Protein AF-A0A7K6D8W2-F1 (afdb_monomer)

Secondary structure (DSSP, 8-state):
-TTTS-GGG-GGGHHHHHHHHHHHHHHHHHHHSHHHHHHHHHHHHHHHHHHHHHHHHHHHHHHHTTS----GGGSHHHHHHHHHHHHHHHHHHHHHHHHHHHHHHHHHHHHHHHHHHHHHHHHHHHHHHHHHHHHTHHHHHHHHHHHHHHHHHTTS-------PPPP-PPPPP-

Radius of gyration: 40.19 Å; Cα contacts (8 Å, |Δi|>4): 62; chains: 1; bounding box: 95×72×92 Å

InterPro domains:
  IPR001623 DnaJ domain [PF00226] (1-38)
  IPR001623 DnaJ domain [PS50076] (1-45)
  IPR001623 DnaJ domain [cd06257] (1-33)
  IPR036869 Chaperone J-domain superfamily [G3DSA:1.10.287.110] (1-43)
  IPR036869 Chaperone J-domain superfamily [SSF46565] (2-39)
  IPR042858 DnaJ homolog subfamily C member 8 [PTHR15606] (1-172)

Sequence (174 aa):
LSILVHPDKNQDDADRAQKAFEAVDKAYKLLLDQEQKKRALDVIQAGKEYVEHTVKEKKKQLKKDGKPPTVEEDDPEVFKQAVYKQTMKLFAELEIKRKEREAKEMHERKRQREEEIEAQEKAKREREWQKNFEESRDGRVDSWRNFQANTKGKKEKKNRTFLRPPKVKMEQRE

pLDDT: mean 87.04, std 13.23, range [46.5, 96.88]

Solvent-accessible surface area (backbone atoms only — not comparable to full-atom values): 9794 Å² total; per-residue (Å²): 112,60,80,80,30,30,31,92,79,33,65,96,47,33,72,61,18,44,54,49,28,53,54,51,52,50,52,50,59,46,53,68,39,64,67,53,35,47,53,55,52,51,47,48,50,51,17,41,53,52,45,54,50,50,52,51,49,52,32,53,48,28,51,74,71,73,42,76,63,77,56,76,59,72,41,71,68,50,32,51,53,50,26,49,55,41,26,53,50,51,53,51,53,52,52,51,54,49,53,53,50,53,52,50,52,52,53,50,55,50,50,54,50,51,52,51,50,50,51,52,51,49,53,49,52,50,51,53,48,50,50,54,52,59,68,43,38,61,62,50,50,49,53,48,51,52,50,52,50,54,60,70,65,59,87,64,91,76,95,72,92,74,85,66,80,80,81,82,77,80,80,81,85,129

Organism: NCBI:txid720586

Foldseek 3Di:
DLVVLALVVVVVCSVRSVVVNVVVVVVVVLCVDVVSVVVLVVLLVVLLVVLVVVLVVQLVVCVVVVHHSDDPCVPVVVVVVSSVVSSVVSVVVVVVVVVVVVVVVVVVVVVVVVVVVVVVVVVVVVVVVVVVCVVCVVVVVVVVVVVVVVVVPPPDDDDDPPPDPPDDDDDDDD

Structure (mmCIF, N/CA/C/O backbone):
data_AF-A0A7K6D8W2-F1
#
_entry.id   AF-A0A7K6D8W2-F1
#
loop_
_atom_site.group_PDB
_atom_site.id
_atom_site.type_symbol
_atom_site.label_atom_id
_atom_site.label_alt_id
_atom_site.label_comp_id
_atom_site.label_asym_id
_atom_site.label_entity_id
_atom_site.label_seq_id
_atom_site.pdbx_PDB_ins_code
_atom_site.Cartn_x
_atom_site.Cartn_y
_atom_site.Cartn_z
_atom_site.occupancy
_atom_site.B_iso_or_equiv
_atom_site.auth_seq_id
_atom_site.auth_comp_id
_atom_site.auth_asym_id
_atom_site.auth_atom_id
_atom_site.pdbx_PDB_model_num
ATOM 1 N N . LEU A 1 1 ? -25.350 -9.414 -0.310 1.00 81.69 1 LEU A N 1
ATOM 2 C CA . LEU A 1 1 ? -24.882 -8.054 -0.670 1.00 81.69 1 LEU A CA 1
ATOM 3 C C . LEU A 1 1 ? -24.932 -7.818 -2.175 1.00 81.69 1 LEU A C 1
ATOM 5 O O . LEU A 1 1 ? -25.649 -6.912 -2.564 1.00 81.69 1 LEU A O 1
ATOM 9 N N . SER A 1 2 ? -24.292 -8.643 -3.014 1.00 84.75 2 SER A N 1
ATOM 10 C CA . SER A 1 2 ? -24.289 -8.472 -4.485 1.00 84.75 2 SER A CA 1
ATOM 11 C C . SER A 1 2 ? -25.683 -8.312 -5.113 1.00 84.75 2 SER A C 1
ATOM 13 O O . SER A 1 2 ? -25.885 -7.422 -5.925 1.00 84.75 2 SER A O 1
ATOM 15 N N . ILE A 1 3 ? -26.670 -9.103 -4.676 1.00 89.19 3 ILE A N 1
ATOM 16 C CA . ILE A 1 3 ? -28.061 -9.012 -5.162 1.00 89.19 3 ILE A CA 1
ATOM 17 C C . ILE A 1 3 ? -28.708 -7.653 -4.843 1.00 89.19 3 ILE A C 1
ATOM 19 O O . ILE A 1 3 ? -29.538 -7.187 -5.614 1.00 89.19 3 ILE A O 1
ATOM 23 N N . LEU A 1 4 ? -28.354 -7.024 -3.718 1.00 89.81 4 LEU A N 1
ATOM 24 C CA . LEU A 1 4 ? -28.945 -5.748 -3.295 1.00 89.81 4 LEU A CA 1
ATOM 25 C C . LEU A 1 4 ? -28.411 -4.572 -4.117 1.00 89.81 4 LEU A C 1
ATOM 27 O O . LEU A 1 4 ? -29.124 -3.599 -4.320 1.00 89.81 4 LEU A O 1
ATOM 31 N N . VAL A 1 5 ? -27.170 -4.674 -4.594 1.00 92.62 5 VAL A N 1
ATOM 32 C CA . VAL A 1 5 ? -26.476 -3.611 -5.338 1.00 92.62 5 VAL A CA 1
ATOM 33 C C . VAL A 1 5 ? -26.422 -3.877 -6.843 1.00 92.62 5 VAL A C 1
ATOM 35 O O . VAL A 1 5 ? -25.712 -3.186 -7.559 1.00 92.62 5 VAL A O 1
ATOM 38 N N . HIS A 1 6 ? -27.138 -4.889 -7.339 1.00 91.56 6 HIS A N 1
ATOM 39 C CA . HIS A 1 6 ? -27.095 -5.256 -8.753 1.00 91.56 6 HIS A CA 1
ATOM 40 C C . HIS A 1 6 ? -27.724 -4.153 -9.629 1.00 91.56 6 HIS A C 1
ATOM 42 O O . HIS A 1 6 ? -28.825 -3.701 -9.291 1.00 91.56 6 HIS A O 1
ATOM 48 N N . PRO A 1 7 ? -27.099 -3.749 -10.751 1.00 92.75 7 PRO A N 1
ATOM 49 C CA . PRO A 1 7 ? -27.614 -2.689 -11.628 1.00 92.75 7 PRO A CA 1
ATOM 50 C C . PRO A 1 7 ? -29.007 -3.005 -12.196 1.00 92.75 7 PRO A C 1
ATOM 52 O O . PRO A 1 7 ? -29.881 -2.148 -12.144 1.00 92.75 7 PRO A O 1
ATOM 55 N N . ASP A 1 8 ? -29.286 -4.254 -12.593 1.00 92.38 8 ASP A N 1
ATOM 56 C CA . ASP A 1 8 ? -30.618 -4.650 -13.099 1.00 92.38 8 ASP A CA 1
ATOM 57 C C . ASP A 1 8 ? -31.765 -4.431 -12.102 1.00 92.38 8 ASP A C 1
ATOM 59 O O . ASP A 1 8 ? -32.919 -4.304 -12.509 1.00 92.38 8 ASP A O 1
ATOM 63 N N . LYS A 1 9 ? -31.464 -4.418 -10.796 1.00 90.75 9 LYS A N 1
ATOM 64 C CA . LYS A 1 9 ? -32.449 -4.183 -9.729 1.00 90.75 9 LYS A CA 1
ATOM 65 C C . LYS A 1 9 ? -32.489 -2.731 -9.256 1.00 90.75 9 LYS A C 1
ATOM 67 O O . LYS A 1 9 ? -33.399 -2.371 -8.522 1.00 90.75 9 LYS A O 1
ATOM 72 N N . ASN A 1 10 ? -31.514 -1.922 -9.662 1.00 90.62 10 ASN A N 1
ATOM 73 C CA . ASN A 1 10 ? -31.345 -0.524 -9.275 1.00 90.62 10 ASN A CA 1
ATOM 74 C C . ASN A 1 10 ? -31.199 0.331 -10.543 1.00 90.62 10 ASN A C 1
ATOM 76 O O . ASN A 1 10 ? -30.233 1.075 -10.697 1.00 90.62 10 ASN A O 1
ATOM 80 N N . GLN A 1 11 ? -32.140 0.173 -11.477 1.00 90.56 11 GLN A N 1
ATOM 81 C CA . GLN A 1 11 ? -32.063 0.791 -12.806 1.00 90.56 11 GLN A CA 1
ATOM 82 C C . GLN A 1 11 ? -32.109 2.323 -12.741 1.00 90.56 11 GLN A C 1
ATOM 84 O O . GLN A 1 11 ? -31.502 2.984 -13.578 1.00 90.56 11 GLN A O 1
ATOM 89 N N . ASP A 1 12 ? -32.755 2.873 -11.710 1.00 93.94 12 ASP A N 1
ATOM 90 C CA . ASP A 1 12 ? -32.847 4.316 -11.468 1.00 93.94 12 ASP A CA 1
ATOM 91 C C . ASP A 1 12 ? -31.480 4.967 -11.170 1.00 93.94 12 ASP A C 1
ATOM 93 O O . ASP A 1 12 ? -31.313 6.169 -11.362 1.00 93.94 12 ASP A O 1
ATOM 97 N N .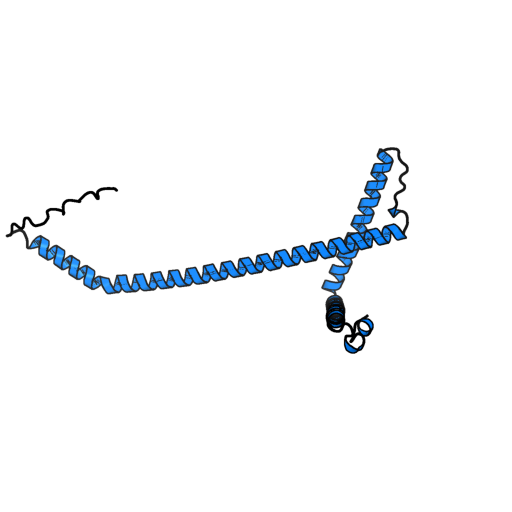 ASP A 1 13 ? -30.496 4.186 -10.706 1.00 92.75 13 ASP A N 1
ATOM 98 C CA . ASP A 1 13 ? -29.133 4.642 -10.394 1.00 92.75 13 ASP A CA 1
ATOM 99 C C . ASP A 1 13 ? -28.104 3.563 -10.786 1.00 92.75 13 ASP A C 1
ATOM 101 O O . ASP A 1 13 ? -27.305 3.071 -9.978 1.00 92.75 13 ASP A O 1
ATOM 105 N N . ALA A 1 14 ? -28.169 3.147 -12.055 1.00 92.38 14 ALA A N 1
ATOM 106 C CA . ALA A 1 14 ? -27.387 2.031 -12.583 1.00 92.38 14 ALA A CA 1
ATOM 107 C C . ALA A 1 14 ? -25.867 2.240 -12.434 1.00 92.38 14 ALA A C 1
ATOM 109 O O . ALA A 1 14 ? -25.150 1.298 -12.095 1.00 92.38 14 ALA A O 1
ATOM 110 N N . ASP A 1 15 ? -25.370 3.469 -12.606 1.00 93.88 15 ASP A N 1
ATOM 111 C CA . ASP A 1 15 ? -23.942 3.790 -12.483 1.00 93.88 15 ASP A CA 1
ATOM 112 C C . ASP A 1 15 ? -23.422 3.591 -11.055 1.00 93.88 15 ASP A C 1
ATOM 114 O O . ASP A 1 15 ? -22.323 3.065 -10.836 1.00 93.88 15 ASP A O 1
ATOM 118 N N . ARG A 1 16 ? -24.192 4.021 -10.050 1.00 93.81 16 ARG A N 1
ATOM 119 C CA . ARG A 1 16 ? -23.822 3.824 -8.646 1.00 93.81 16 ARG A CA 1
ATOM 120 C C . ARG A 1 16 ? -23.955 2.363 -8.246 1.00 93.81 16 ARG A C 1
ATOM 122 O O . ARG A 1 16 ? -23.090 1.863 -7.524 1.00 93.81 16 ARG A O 1
ATOM 129 N N . ALA A 1 17 ? -25.001 1.688 -8.716 1.00 94.25 17 ALA A N 1
ATOM 130 C CA . ALA A 1 17 ? -25.208 0.265 -8.489 1.00 94.25 17 ALA A CA 1
ATOM 131 C C . ALA A 1 17 ? -24.045 -0.558 -9.057 1.00 94.25 17 ALA A C 1
ATOM 133 O O . ALA A 1 17 ? -23.456 -1.361 -8.337 1.00 94.25 17 ALA A O 1
ATOM 134 N N . GLN A 1 18 ? -23.617 -0.269 -10.289 1.00 93.81 18 GLN A N 1
ATOM 135 C CA . GLN A 1 18 ? -22.466 -0.910 -10.920 1.00 93.81 18 GLN A CA 1
ATOM 136 C C . GLN A 1 18 ? -21.190 -0.735 -10.084 1.00 93.81 18 GLN A C 1
ATOM 138 O O . GLN A 1 18 ? -20.539 -1.719 -9.733 1.00 93.81 18 GLN A O 1
ATOM 143 N N . LYS A 1 19 ? -20.870 0.499 -9.669 1.00 95.31 19 LYS A N 1
ATOM 144 C CA . LYS A 1 19 ? -19.704 0.776 -8.806 1.00 95.31 19 LYS A CA 1
ATOM 145 C C . LYS A 1 19 ? -19.768 0.020 -7.478 1.00 95.31 19 LYS A C 1
ATOM 147 O O . LYS A 1 19 ? -18.757 -0.499 -7.005 1.00 95.31 19 LYS A O 1
ATOM 152 N N . ALA A 1 20 ? -20.944 -0.036 -6.856 1.00 94.31 20 ALA A N 1
ATOM 153 C CA . ALA A 1 20 ? -21.141 -0.754 -5.602 1.00 94.31 20 ALA A CA 1
ATOM 154 C C . ALA A 1 20 ? -21.002 -2.274 -5.787 1.00 94.31 20 ALA A C 1
ATOM 156 O O . ALA A 1 20 ? -20.364 -2.935 -4.966 1.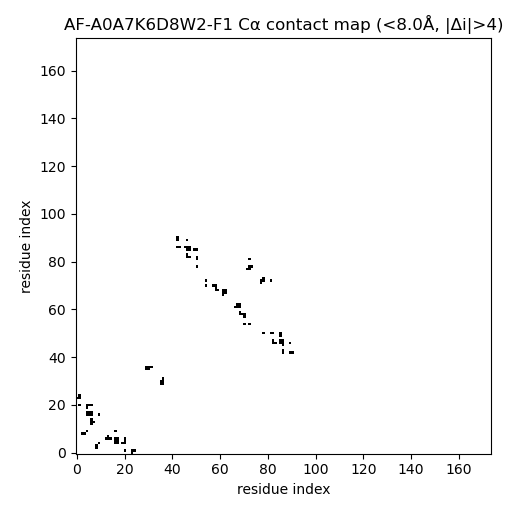00 94.31 20 ALA A O 1
ATOM 157 N N . PHE A 1 21 ? -21.551 -2.826 -6.871 1.00 94.62 21 PHE A N 1
ATOM 158 C CA . PHE A 1 21 ? -21.421 -4.236 -7.223 1.00 94.62 21 PHE A CA 1
ATOM 159 C C . PHE A 1 21 ? -19.958 -4.624 -7.449 1.00 94.62 21 PHE A C 1
ATOM 161 O O . PHE A 1 21 ? -19.480 -5.577 -6.834 1.00 94.62 21 PHE A O 1
ATOM 168 N N . GLU A 1 22 ? -19.225 -3.846 -8.246 1.00 94.81 22 GLU A N 1
ATOM 169 C CA . GLU A 1 22 ? -17.794 -4.053 -8.493 1.00 94.81 22 GLU A CA 1
ATOM 170 C C . GLU A 1 22 ? -16.969 -3.981 -7.206 1.00 94.81 22 GLU A C 1
ATOM 172 O O . GLU A 1 22 ? -16.070 -4.797 -6.998 1.00 94.81 22 GLU A O 1
ATOM 177 N N . ALA A 1 23 ? -17.286 -3.048 -6.303 1.00 94.00 23 ALA A N 1
ATOM 178 C CA . ALA A 1 23 ? -16.621 -2.959 -5.007 1.00 94.00 23 ALA A CA 1
ATOM 179 C C . ALA A 1 23 ? -16.860 -4.215 -4.148 1.00 94.00 23 ALA A C 1
ATOM 181 O O . ALA A 1 23 ? -15.918 -4.729 -3.540 1.00 94.00 23 ALA A O 1
ATOM 182 N N . VAL A 1 24 ? -18.094 -4.736 -4.124 1.00 94.19 24 VAL A N 1
ATOM 183 C CA . VAL A 1 24 ? -18.444 -5.967 -3.394 1.00 94.19 24 VAL A CA 1
ATOM 184 C C . VAL A 1 24 ? -17.758 -7.189 -4.005 1.00 94.19 24 VAL A C 1
ATOM 186 O O . VAL A 1 24 ? -17.194 -7.994 -3.266 1.00 94.19 24 VAL A O 1
ATOM 189 N N . ASP A 1 25 ? -17.769 -7.325 -5.331 1.00 94.38 25 ASP A N 1
ATOM 190 C CA . ASP A 1 25 ? -17.106 -8.426 -6.037 1.00 94.38 25 ASP A CA 1
ATOM 191 C C . ASP A 1 25 ? -15.585 -8.399 -5.824 1.00 94.38 25 ASP A C 1
ATOM 193 O O . ASP A 1 25 ? -14.976 -9.413 -5.475 1.00 94.38 25 ASP A O 1
ATOM 197 N N . LYS A 1 26 ? -14.967 -7.217 -5.926 1.00 93.75 26 LYS A N 1
ATOM 198 C CA . LYS A 1 26 ? -13.541 -7.032 -5.646 1.00 93.75 26 LYS A CA 1
ATOM 199 C C . LYS A 1 26 ? -13.192 -7.406 -4.207 1.00 93.75 26 LYS A C 1
ATOM 201 O O . LYS A 1 26 ? -12.203 -8.104 -3.991 1.00 93.75 26 LYS A O 1
ATOM 206 N N . ALA A 1 27 ? -13.985 -6.960 -3.232 1.00 93.00 27 ALA A N 1
ATOM 207 C CA . ALA A 1 27 ? -13.778 -7.303 -1.828 1.00 93.00 27 ALA A CA 1
ATOM 208 C C . ALA A 1 27 ? -13.918 -8.813 -1.592 1.00 93.00 27 ALA A C 1
ATOM 210 O O . ALA A 1 27 ? -13.084 -9.405 -0.910 1.00 93.00 27 ALA A O 1
ATOM 211 N N . TYR A 1 28 ? -14.924 -9.450 -2.198 1.00 93.88 28 TYR A N 1
ATOM 212 C CA . TYR A 1 28 ? -15.112 -10.897 -2.123 1.00 93.88 28 TYR A CA 1
ATOM 213 C C . TYR A 1 28 ? -13.894 -11.649 -2.668 1.00 93.88 28 TYR A C 1
ATOM 215 O O . TYR A 1 28 ? -13.324 -12.473 -1.956 1.00 93.88 28 TYR A O 1
ATOM 223 N N . LYS A 1 29 ? -13.440 -11.312 -3.881 1.00 94.44 29 LYS A N 1
ATOM 224 C CA . LYS A 1 29 ? -12.260 -11.928 -4.506 1.00 94.44 29 LYS A CA 1
ATOM 225 C C . LYS A 1 29 ? -10.988 -11.724 -3.684 1.00 94.44 29 LYS A C 1
ATOM 227 O O . LYS A 1 29 ? -10.222 -12.668 -3.524 1.00 94.44 29 LYS A O 1
ATOM 232 N N . LEU A 1 30 ? -10.784 -10.532 -3.120 1.00 92.19 30 LEU A N 1
ATOM 233 C CA . LEU A 1 30 ? -9.661 -10.257 -2.216 1.00 92.19 30 LEU A CA 1
ATOM 234 C C . LEU A 1 30 ? -9.683 -11.151 -0.973 1.00 92.19 30 LEU A C 1
ATOM 236 O O . LEU A 1 30 ? -8.639 -11.624 -0.548 1.00 92.19 30 LEU A O 1
ATOM 240 N N . LEU A 1 31 ? -10.860 -11.399 -0.398 1.00 93.62 31 LEU A N 1
ATOM 241 C CA . LEU A 1 31 ? -11.002 -12.213 0.811 1.00 93.62 31 LEU A CA 1
ATOM 242 C C . LEU A 1 31 ? -10.936 -13.728 0.557 1.00 93.62 31 LEU A C 1
ATOM 244 O O . LEU A 1 31 ? -10.836 -14.491 1.522 1.00 93.62 31 LEU A O 1
ATOM 248 N N . LEU A 1 32 ? -10.993 -14.175 -0.703 1.00 95.00 32 LEU A N 1
ATOM 249 C CA . LEU A 1 32 ? -10.724 -15.573 -1.060 1.00 95.00 32 LEU A CA 1
ATOM 250 C C . LEU A 1 32 ? -9.244 -15.923 -0.875 1.00 95.00 32 LEU A C 1
ATOM 252 O O . LEU A 1 32 ? -8.925 -17.045 -0.471 1.00 95.00 32 LEU A O 1
ATOM 256 N N . ASP A 1 33 ? -8.356 -14.959 -1.125 1.00 95.75 33 ASP A N 1
ATOM 257 C CA . ASP A 1 33 ? -6.938 -15.107 -0.835 1.00 95.75 33 ASP A CA 1
ATOM 258 C C . ASP A 1 33 ? -6.708 -15.087 0.683 1.00 95.75 33 ASP A C 1
ATOM 260 O O . ASP A 1 33 ? -7.014 -14.115 1.383 1.00 95.75 33 ASP A O 1
ATOM 264 N N . GLN A 1 34 ? -6.160 -16.186 1.202 1.00 95.38 34 GLN A N 1
ATOM 265 C CA . GLN A 1 34 ? -5.9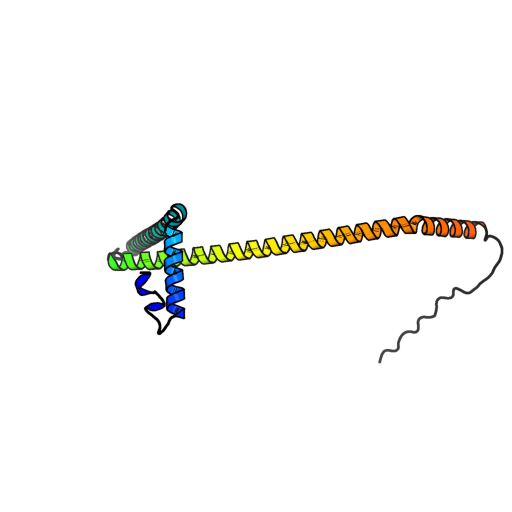26 -16.354 2.633 1.00 95.38 34 GLN A CA 1
ATOM 266 C C . GLN A 1 34 ? -4.908 -15.352 3.169 1.00 95.38 34 GLN A C 1
ATOM 268 O O . GLN A 1 34 ? -5.036 -14.916 4.314 1.00 95.38 34 GLN A O 1
ATOM 273 N N . GLU A 1 35 ? -3.924 -14.953 2.360 1.00 94.94 35 GLU A N 1
ATOM 274 C CA . GLU A 1 35 ? -2.927 -13.984 2.800 1.00 94.94 35 GLU A CA 1
ATOM 275 C C . GLU A 1 35 ? -3.552 -12.594 2.964 1.00 94.94 35 GLU A C 1
ATOM 277 O O . GLU A 1 35 ? -3.385 -11.951 4.001 1.00 94.94 35 GLU A O 1
ATOM 282 N N . GLN A 1 36 ? -4.336 -12.149 1.983 1.00 92.62 36 GLN A N 1
ATOM 283 C CA . GLN A 1 36 ? -5.037 -10.863 2.041 1.00 92.62 36 GLN A CA 1
ATOM 284 C C . GLN A 1 36 ? -6.090 -10.841 3.145 1.00 92.62 36 GLN A C 1
ATOM 286 O O . GLN A 1 36 ? -6.190 -9.865 3.891 1.00 92.62 36 GLN A O 1
ATOM 291 N N . LYS A 1 37 ? -6.832 -11.941 3.313 1.00 94.81 37 LYS A N 1
ATOM 292 C CA . LYS A 1 37 ? -7.766 -12.105 4.428 1.00 94.81 37 LYS A CA 1
ATOM 293 C C . LYS A 1 37 ? -7.055 -11.992 5.774 1.00 94.81 37 LYS A C 1
ATOM 295 O O . LYS A 1 37 ? -7.540 -11.280 6.650 1.00 94.81 37 LYS A O 1
ATOM 300 N N . LYS A 1 38 ? -5.904 -12.652 5.939 1.00 96.56 38 LYS A N 1
ATOM 301 C CA . LYS A 1 38 ? -5.099 -12.551 7.161 1.00 96.56 38 LYS A CA 1
ATOM 302 C C . LYS A 1 38 ? -4.658 -11.109 7.408 1.00 96.56 38 LYS A C 1
ATOM 304 O O . LYS A 1 38 ? -4.906 -10.593 8.489 1.00 96.56 38 LYS A O 1
ATOM 309 N N . ARG A 1 39 ? -4.115 -10.425 6.396 1.00 93.94 39 ARG A N 1
ATOM 310 C CA . ARG A 1 39 ? -3.726 -9.008 6.509 1.00 93.94 39 ARG A CA 1
ATOM 311 C C . ARG A 1 39 ? -4.898 -8.124 6.943 1.00 93.94 39 ARG A C 1
ATOM 313 O O . ARG A 1 39 ? -4.723 -7.266 7.799 1.00 93.94 39 ARG A O 1
ATOM 320 N N . ALA A 1 40 ? -6.095 -8.338 6.395 1.00 94.50 40 ALA A N 1
ATOM 321 C CA . ALA A 1 40 ? -7.285 -7.591 6.803 1.00 94.50 40 ALA A CA 1
ATOM 322 C C . ALA A 1 40 ? -7.661 -7.848 8.275 1.00 94.50 40 ALA A C 1
ATOM 324 O O . ALA A 1 40 ? -7.994 -6.905 8.992 1.00 94.50 40 ALA A O 1
ATOM 325 N N . LEU A 1 41 ? -7.573 -9.098 8.740 1.00 96.25 41 LEU A N 1
ATOM 326 C CA . LEU A 1 41 ? -7.797 -9.448 10.147 1.00 96.25 41 LEU A CA 1
ATOM 327 C C . LEU A 1 41 ? -6.742 -8.829 11.071 1.00 96.25 41 LEU A C 1
ATOM 329 O O . LEU A 1 41 ? -7.101 -8.304 12.122 1.00 96.25 41 LEU A O 1
ATOM 333 N N . ASP A 1 42 ? -5.476 -8.817 10.657 1.00 96.69 42 ASP A N 1
ATOM 334 C CA . ASP A 1 42 ? -4.382 -8.207 11.416 1.00 96.69 42 ASP A CA 1
ATOM 335 C C . ASP A 1 42 ? -4.610 -6.693 11.597 1.00 96.69 42 ASP A C 1
ATOM 337 O O . ASP A 1 42 ? -4.387 -6.154 12.679 1.00 96.69 42 ASP A O 1
ATOM 341 N N . VAL A 1 43 ? -5.135 -6.000 10.577 1.00 96.06 43 VAL A N 1
ATOM 342 C CA . VAL A 1 43 ? -5.497 -4.570 10.677 1.00 96.06 43 VAL A CA 1
ATOM 343 C C . VAL A 1 43 ? -6.645 -4.342 11.663 1.00 96.06 43 VAL A C 1
ATOM 345 O O . VAL A 1 43 ? -6.594 -3.399 12.455 1.00 96.06 43 VAL A O 1
ATOM 348 N N . ILE A 1 44 ? -7.667 -5.202 11.648 1.00 95.94 44 ILE A N 1
ATOM 349 C CA . ILE A 1 44 ? -8.786 -5.136 12.603 1.00 95.94 44 ILE A CA 1
ATOM 350 C C . ILE A 1 44 ? -8.275 -5.348 14.034 1.00 95.94 44 ILE A C 1
ATOM 352 O O . ILE A 1 44 ? -8.633 -4.596 14.943 1.00 95.94 44 ILE A O 1
ATOM 356 N N . GLN A 1 45 ? -7.407 -6.341 14.229 1.00 96.88 45 GLN A N 1
ATOM 357 C CA . GLN A 1 45 ? -6.813 -6.647 15.526 1.00 96.88 45 GLN A CA 1
ATOM 358 C C . GLN A 1 45 ? -5.940 -5.490 16.033 1.00 96.88 45 GLN A C 1
ATOM 360 O O . GLN A 1 45 ? -6.105 -5.061 17.173 1.00 96.88 45 GLN A O 1
ATOM 365 N N . ALA A 1 46 ? -5.105 -4.902 15.172 1.00 96.38 46 ALA A N 1
ATOM 366 C CA . ALA A 1 46 ? -4.315 -3.717 15.508 1.00 96.38 46 ALA A CA 1
ATOM 367 C C . ALA A 1 46 ? -5.199 -2.516 15.890 1.00 96.38 46 ALA A C 1
ATOM 369 O O . ALA A 1 46 ? -4.890 -1.780 16.829 1.00 96.38 46 ALA A O 1
ATOM 370 N N . GLY A 1 47 ? -6.328 -2.325 15.198 1.00 96.31 47 GLY A N 1
ATOM 371 C CA . GLY A 1 47 ? -7.317 -1.304 15.544 1.00 96.31 47 GLY A CA 1
ATOM 372 C C . GLY A 1 47 ? -7.901 -1.510 16.942 1.00 96.31 47 GLY A C 1
ATOM 373 O O . GLY A 1 47 ? -8.018 -0.552 17.708 1.00 96.31 47 GLY A O 1
ATOM 374 N N . LYS A 1 48 ? -8.207 -2.760 17.299 1.00 95.88 48 LYS A N 1
ATOM 375 C CA . LYS A 1 48 ? -8.694 -3.127 18.632 1.00 95.88 48 LYS A CA 1
ATOM 376 C C . LYS A 1 48 ? -7.646 -2.866 19.714 1.00 95.88 48 LYS A C 1
ATOM 378 O O . LYS A 1 48 ? -7.937 -2.168 20.681 1.00 95.88 48 LYS A O 1
ATOM 383 N N . GLU A 1 49 ? -6.427 -3.363 19.525 1.00 96.56 49 GLU A N 1
ATOM 384 C CA . GLU A 1 49 ? -5.317 -3.186 20.472 1.00 96.56 49 GLU A CA 1
ATOM 385 C C . GLU A 1 49 ? -4.985 -1.712 20.705 1.00 96.56 49 GLU A C 1
ATOM 387 O O . GLU A 1 49 ? -4.745 -1.298 21.839 1.00 96.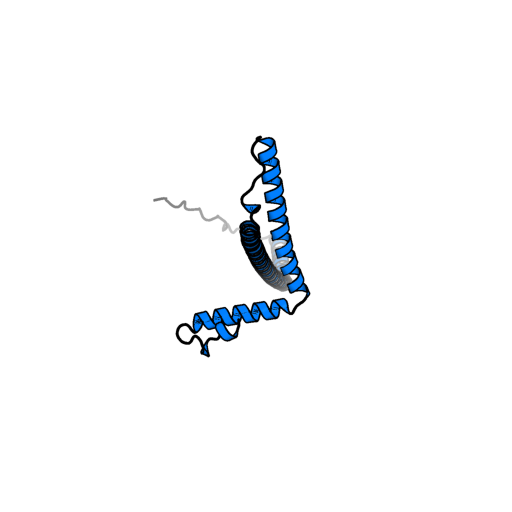56 49 GLU A O 1
ATOM 392 N N . TYR A 1 50 ? -5.035 -0.892 19.651 1.00 95.94 50 TYR A N 1
ATOM 393 C CA . TYR A 1 50 ? -4.840 0.549 19.774 1.00 95.94 50 TYR A CA 1
ATOM 394 C C . TYR A 1 50 ? -5.887 1.196 20.691 1.00 95.94 50 TYR A C 1
ATOM 396 O O . TYR A 1 50 ? -5.545 2.015 21.552 1.00 95.94 50 TYR A O 1
ATOM 404 N N . VAL A 1 51 ? -7.164 0.836 20.524 1.00 94.88 51 VAL A N 1
ATOM 405 C CA . VAL A 1 51 ? -8.252 1.370 21.357 1.00 94.88 51 VAL A CA 1
ATOM 406 C C . VAL A 1 51 ? -8.117 0.877 22.795 1.00 94.88 51 VAL A C 1
ATOM 408 O O . VAL A 1 51 ? -8.171 1.696 23.709 1.00 94.88 51 VAL A O 1
ATOM 411 N N . GLU A 1 52 ? -7.854 -0.413 23.016 1.00 94.19 52 GLU A N 1
ATOM 412 C CA . GLU A 1 52 ? -7.607 -0.969 24.356 1.00 94.19 52 GLU A CA 1
ATOM 413 C C . GLU A 1 52 ? -6.451 -0.250 25.064 1.00 94.19 52 GLU A C 1
ATOM 415 O O . GLU A 1 52 ? -6.585 0.173 26.217 1.00 94.19 52 GLU A O 1
ATOM 420 N N . HIS A 1 53 ? -5.332 -0.047 24.364 1.00 95.38 53 HIS A N 1
ATOM 421 C CA . HIS A 1 53 ? -4.186 0.695 24.881 1.00 95.38 53 HIS A CA 1
ATOM 422 C C . HIS A 1 53 ? -4.558 2.140 25.242 1.00 95.38 53 HIS A C 1
ATOM 424 O O . HIS A 1 53 ? -4.241 2.617 26.332 1.00 95.38 53 HIS A O 1
ATOM 430 N N . THR A 1 54 ? -5.280 2.829 24.358 1.00 93.75 54 THR A N 1
ATOM 431 C CA . THR A 1 54 ? -5.728 4.213 24.574 1.00 93.75 54 THR A CA 1
ATOM 432 C C . THR A 1 54 ? -6.649 4.328 25.788 1.00 93.75 54 THR A C 1
ATOM 434 O O . THR A 1 54 ? -6.453 5.207 26.626 1.00 93.75 54 THR A O 1
ATOM 437 N N . VAL A 1 55 ? -7.619 3.423 25.935 1.00 91.88 55 VAL A N 1
ATOM 438 C CA . VAL A 1 55 ? -8.519 3.383 27.097 1.00 91.88 55 VAL A CA 1
ATOM 439 C C . VAL A 1 55 ? -7.732 3.118 28.381 1.00 91.88 55 VAL A C 1
ATOM 441 O O . VAL A 1 55 ? -7.941 3.793 29.391 1.00 91.88 55 VAL A O 1
ATOM 444 N N . LYS A 1 56 ? -6.776 2.184 28.353 1.00 92.44 56 LYS A N 1
ATOM 445 C CA . LYS A 1 56 ? -5.919 1.877 29.506 1.00 92.44 56 LYS A CA 1
ATOM 446 C C . LYS A 1 56 ? -5.094 3.088 29.950 1.00 92.44 56 LYS A C 1
ATOM 448 O O . LYS A 1 56 ? -5.029 3.369 31.149 1.00 92.44 56 LYS A O 1
ATOM 453 N N . GLU A 1 57 ? -4.503 3.818 29.008 1.00 92.81 57 GLU A N 1
ATOM 454 C CA . GLU A 1 57 ? -3.740 5.035 29.303 1.00 92.81 57 GLU A CA 1
ATOM 455 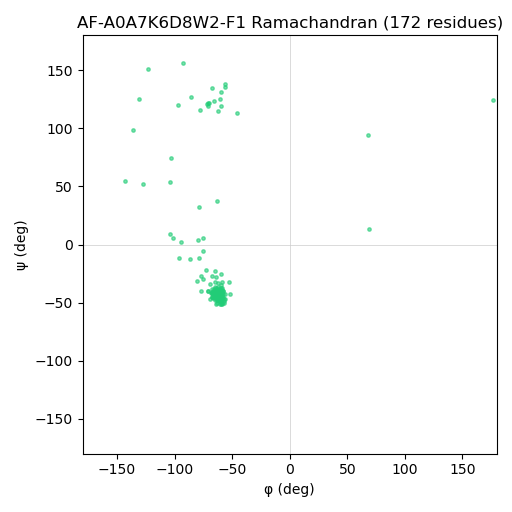C C . GLU A 1 57 ? -4.646 6.166 29.817 1.00 92.81 57 GLU A C 1
ATOM 457 O O . GLU A 1 57 ? -4.306 6.791 30.823 1.00 92.81 57 GLU A O 1
ATOM 462 N N . LYS A 1 58 ? -5.845 6.360 29.242 1.00 90.50 58 LYS A N 1
ATOM 463 C CA . LYS A 1 58 ? -6.849 7.306 29.771 1.00 90.50 58 LYS A CA 1
ATOM 464 C C . LYS A 1 58 ? -7.209 6.993 31.226 1.00 90.50 58 LYS A C 1
ATOM 466 O O . LYS A 1 58 ? -7.151 7.878 32.078 1.00 90.50 58 LYS A O 1
ATOM 471 N N . LYS A 1 59 ? -7.503 5.728 31.550 1.00 89.94 59 LYS A N 1
ATOM 472 C CA . LYS A 1 59 ? -7.793 5.294 32.932 1.00 89.94 59 LYS A CA 1
ATOM 473 C C . LYS A 1 59 ? -6.629 5.562 33.875 1.00 89.94 59 LYS A C 1
ATOM 475 O O . LYS A 1 59 ? -6.829 6.011 35.001 1.00 89.94 59 LYS A O 1
ATOM 480 N N . LYS A 1 60 ? -5.405 5.266 33.437 1.00 91.88 60 LYS A N 1
ATOM 481 C CA . LYS A 1 60 ? -4.188 5.502 34.220 1.00 91.88 60 LYS A CA 1
ATOM 482 C C . LYS A 1 60 ? -3.981 6.991 34.489 1.00 91.88 60 LYS A C 1
ATOM 484 O O . LYS A 1 60 ? -3.597 7.341 35.602 1.00 91.88 60 LYS A O 1
ATOM 489 N N . GLN A 1 61 ? -4.264 7.850 33.512 1.00 89.50 61 GLN A N 1
ATOM 490 C CA . GLN A 1 61 ? -4.183 9.297 33.673 1.00 89.50 61 GLN A CA 1
ATOM 491 C C . GLN A 1 61 ? -5.242 9.823 34.649 1.00 89.50 61 GLN A C 1
ATOM 493 O O . GLN A 1 61 ? -4.892 10.529 35.586 1.00 89.50 61 GLN A O 1
ATOM 498 N N . LEU A 1 62 ? -6.501 9.388 34.528 1.00 90.19 62 LEU A N 1
ATOM 499 C CA . LEU A 1 62 ? -7.567 9.780 35.461 1.00 90.19 62 LEU A CA 1
ATOM 500 C C . LEU A 1 62 ? -7.237 9.411 36.913 1.00 90.19 62 LEU A C 1
ATOM 502 O O . LEU A 1 62 ? -7.441 10.225 37.810 1.00 90.19 62 LEU A O 1
ATOM 506 N N . LYS A 1 63 ? -6.643 8.229 37.138 1.00 88.62 63 LYS A N 1
ATOM 507 C CA . LYS A 1 63 ? -6.161 7.823 38.469 1.00 88.62 63 LYS A CA 1
ATOM 508 C C . LYS A 1 63 ? -5.070 8.748 39.010 1.00 88.62 63 LYS A C 1
ATOM 510 O O . LYS A 1 63 ? -5.087 9.052 40.197 1.00 88.62 63 LYS A O 1
ATOM 515 N N . LYS A 1 64 ? -4.124 9.179 38.166 1.00 90.62 64 LYS A N 1
ATOM 516 C CA . LYS A 1 64 ? -3.078 10.142 38.562 1.00 90.62 64 LYS A CA 1
ATOM 517 C C . LYS A 1 64 ? -3.669 11.507 38.906 1.00 90.62 64 LYS A C 1
ATOM 519 O O . LYS A 1 64 ? -3.211 12.137 39.849 1.00 90.62 64 LYS A O 1
ATOM 524 N N . ASP A 1 65 ? -4.704 11.914 38.181 1.00 89.44 65 ASP A N 1
ATOM 525 C CA . ASP A 1 65 ? -5.390 13.192 38.376 1.00 89.44 65 ASP A CA 1
ATOM 526 C C . ASP A 1 65 ? -6.390 13.159 39.552 1.00 89.44 65 ASP A C 1
ATOM 528 O O . ASP A 1 65 ? -7.120 14.126 39.768 1.00 89.44 65 ASP A O 1
ATOM 532 N N . GLY A 1 66 ? -6.468 12.046 40.297 1.00 82.75 66 GLY A N 1
ATOM 533 C CA . GLY A 1 66 ? -7.394 11.866 41.421 1.00 82.75 66 GLY A CA 1
ATOM 534 C C . GLY A 1 66 ? -8.869 11.765 41.015 1.00 82.75 66 GLY A C 1
ATOM 535 O O . GLY A 1 66 ? -9.749 11.877 41.866 1.00 82.75 66 GLY A O 1
ATOM 536 N N . LYS A 1 67 ? -9.157 11.565 39.724 1.00 86.31 67 LYS A N 1
ATOM 537 C CA . LYS A 1 67 ? -10.512 11.438 39.172 1.00 86.31 67 LYS A CA 1
ATOM 538 C C . LYS A 1 67 ? -10.947 9.966 39.111 1.00 86.31 67 LYS A C 1
ATOM 540 O O . LYS A 1 67 ? -10.097 9.073 39.036 1.00 86.31 67 LYS A O 1
ATOM 545 N N . PRO A 1 68 ? -12.264 9.681 39.099 1.00 79.44 68 PRO A N 1
ATOM 546 C CA . PRO A 1 68 ? -12.762 8.326 38.893 1.00 79.44 68 PRO A CA 1
ATOM 547 C C . PRO A 1 68 ? -12.232 7.743 37.570 1.00 79.44 68 PRO A C 1
ATOM 549 O O . PRO A 1 68 ? -12.267 8.437 36.554 1.00 79.44 68 PRO A O 1
ATOM 552 N N . PRO A 1 69 ? -11.765 6.481 37.538 1.00 76.94 69 PRO A N 1
ATOM 553 C CA . PRO A 1 69 ? -11.214 5.842 36.341 1.00 76.94 69 PRO A CA 1
ATOM 554 C C . PRO A 1 69 ? -12.301 5.343 35.375 1.00 76.94 69 PRO A C 1
ATOM 556 O O . PRO A 1 69 ? -12.115 4.314 34.725 1.00 76.94 69 PRO A O 1
ATOM 559 N N . THR A 1 70 ? -13.432 6.038 35.321 1.00 76.31 70 THR A N 1
ATOM 560 C CA . THR A 1 70 ? -14.543 5.733 34.423 1.00 76.31 70 THR A CA 1
ATOM 561 C C . THR A 1 70 ? -14.277 6.415 33.094 1.00 76.31 70 THR A C 1
ATOM 563 O O . THR A 1 70 ? -14.014 7.619 33.061 1.00 76.31 70 THR A O 1
ATOM 566 N N . VAL A 1 71 ? -14.333 5.656 32.006 1.00 78.56 71 VAL A N 1
ATOM 567 C CA . VAL A 1 71 ? -14.182 6.195 30.651 1.00 78.56 71 VAL A CA 1
ATOM 568 C C . VAL A 1 71 ? -15.417 5.832 29.837 1.00 78.56 71 VAL A C 1
ATOM 570 O O . VAL A 1 71 ? -16.056 4.819 30.099 1.00 78.56 71 VAL A O 1
ATOM 573 N N . GLU A 1 72 ? -15.770 6.653 28.854 1.00 73.88 72 GLU A N 1
ATOM 574 C CA . GLU A 1 72 ? -16.941 6.424 27.997 1.00 73.88 72 GLU A CA 1
ATOM 575 C C . GLU A 1 72 ? -16.856 5.086 27.247 1.00 73.88 72 GLU A C 1
ATOM 577 O O . GLU A 1 72 ? -17.864 4.419 27.042 1.00 73.88 72 GLU A O 1
ATOM 582 N N . GLU A 1 73 ? -15.645 4.645 26.904 1.00 76.75 73 GLU A N 1
ATOM 583 C CA . GLU A 1 73 ? -15.387 3.356 26.260 1.00 76.75 73 GLU A CA 1
ATOM 584 C C . GLU A 1 73 ? -15.487 2.143 27.213 1.00 76.75 73 GLU A C 1
ATOM 586 O O . GLU A 1 73 ? -15.179 1.026 26.798 1.00 76.75 73 GLU A O 1
ATOM 591 N N . ASP A 1 74 ? -15.902 2.332 28.473 1.00 77.69 74 ASP A N 1
ATOM 592 C CA . ASP A 1 74 ? -16.316 1.229 29.357 1.00 77.69 74 ASP A CA 1
ATOM 593 C C . ASP A 1 74 ? -17.681 0.652 28.963 1.00 77.69 74 ASP A C 1
ATOM 595 O O . ASP A 1 74 ? -17.964 -0.510 29.264 1.00 77.69 74 ASP A O 1
ATOM 599 N N . ASP A 1 75 ? -18.502 1.431 28.251 1.00 86.06 75 ASP A N 1
ATOM 600 C CA . ASP A 1 75 ? -19.680 0.917 27.561 1.00 86.06 75 ASP A CA 1
ATOM 601 C C . ASP A 1 75 ? -19.234 0.049 26.364 1.00 86.06 75 ASP A C 1
ATOM 603 O O . ASP A 1 75 ? -18.554 0.548 25.453 1.00 86.06 75 ASP A O 1
ATOM 607 N N . PRO A 1 76 ? -19.630 -1.241 26.312 1.00 87.94 76 PRO A N 1
ATOM 608 C CA . PRO A 1 76 ? -19.310 -2.128 25.199 1.00 87.94 76 PRO A CA 1
ATOM 609 C C . PRO A 1 76 ? -19.690 -1.572 23.822 1.00 87.94 76 PRO A C 1
ATOM 611 O O . PRO A 1 76 ? -19.015 -1.876 22.837 1.00 87.94 76 PRO A O 1
ATOM 614 N N . GLU A 1 77 ? -20.759 -0.782 23.720 1.00 90.25 77 GLU A N 1
ATOM 615 C CA . GLU A 1 77 ? -21.224 -0.260 22.437 1.00 90.25 77 GLU A CA 1
ATOM 616 C C . GLU A 1 77 ? -20.364 0.913 21.954 1.00 90.25 77 GLU A C 1
ATOM 618 O O . GLU A 1 77 ? -19.965 0.959 20.786 1.00 90.25 77 GLU A O 1
ATOM 623 N N . VAL A 1 78 ? -19.968 1.802 22.867 1.00 91.31 78 VAL A N 1
ATOM 624 C CA . VAL A 1 78 ? -19.024 2.892 22.578 1.00 91.31 78 VAL A CA 1
ATOM 625 C C . VAL A 1 78 ? -17.649 2.325 22.220 1.00 91.31 78 VAL A C 1
ATOM 627 O O . VAL A 1 78 ? -17.022 2.778 21.257 1.00 91.31 78 VAL A O 1
ATOM 630 N N . PHE A 1 79 ? -17.204 1.275 22.917 1.00 91.25 79 PHE A N 1
ATOM 631 C CA . PHE A 1 79 ? -15.956 0.583 22.603 1.00 91.25 79 PHE A CA 1
ATOM 632 C C . PHE A 1 79 ? -15.958 0.003 21.183 1.00 91.25 79 PHE A C 1
ATOM 634 O O . PHE A 1 79 ? -15.025 0.246 20.414 1.00 91.25 79 PHE A O 1
ATOM 641 N N . LYS A 1 80 ? -17.021 -0.710 20.781 1.00 92.50 80 LYS A N 1
ATOM 642 C CA . LYS A 1 80 ? -17.149 -1.230 19.406 1.00 92.50 80 LYS A CA 1
ATOM 643 C C . LYS A 1 80 ? -17.098 -0.111 18.368 1.00 92.50 80 LYS A C 1
ATOM 645 O O . LYS A 1 80 ? -16.426 -0.263 17.348 1.00 92.50 80 LYS A O 1
ATOM 650 N N . GLN A 1 81 ? -17.770 1.014 18.619 1.00 93.38 81 GLN A N 1
ATOM 651 C CA . GLN A 1 81 ? -17.735 2.166 17.714 1.00 93.38 81 GLN A CA 1
ATOM 652 C C . GLN A 1 81 ? -16.329 2.768 17.607 1.00 93.38 81 GLN A C 1
ATOM 654 O O . GLN A 1 81 ? -15.899 3.123 16.507 1.00 93.38 81 GLN A O 1
ATOM 659 N N . ALA A 1 82 ? -15.598 2.865 18.720 1.00 93.75 82 ALA A N 1
ATOM 660 C CA . ALA A 1 82 ? -14.215 3.331 18.729 1.00 93.75 82 ALA A CA 1
ATOM 661 C C . ALA A 1 82 ? -13.299 2.392 17.927 1.00 93.75 82 ALA A C 1
ATOM 663 O O . ALA A 1 82 ? -12.552 2.858 17.065 1.00 93.75 82 ALA A O 1
ATOM 664 N N . VAL A 1 83 ? -13.414 1.074 18.134 1.00 94.94 83 VAL A N 1
ATOM 665 C CA . VAL A 1 83 ? -12.671 0.059 17.365 1.00 94.94 83 VAL A CA 1
ATOM 666 C C . VAL A 1 83 ? -13.002 0.147 15.879 1.00 94.94 83 VAL A C 1
ATOM 668 O O . VAL A 1 83 ? -12.090 0.138 15.053 1.00 94.94 83 VAL A O 1
ATOM 671 N N . TYR A 1 84 ? -14.279 0.296 15.518 1.00 94.88 84 TYR A N 1
ATOM 672 C CA . TYR A 1 84 ? -14.702 0.453 14.128 1.00 94.88 84 TYR A CA 1
ATOM 673 C C . TYR A 1 84 ? -14.075 1.695 13.481 1.00 94.88 84 TYR A C 1
ATOM 675 O O . TYR A 1 84 ? -13.437 1.588 12.432 1.00 94.88 84 TYR A O 1
ATOM 683 N N . LYS A 1 85 ? -14.183 2.865 14.127 1.00 95.50 85 LYS A N 1
ATOM 684 C CA . LYS A 1 85 ? -13.592 4.123 13.636 1.00 95.50 85 LYS A CA 1
ATOM 685 C C . LYS A 1 85 ? -12.079 4.002 13.462 1.00 95.50 85 LYS A C 1
ATOM 687 O O . LYS A 1 85 ? -11.550 4.399 12.424 1.00 95.50 85 LYS A O 1
ATOM 692 N N . GLN A 1 86 ? -11.392 3.424 14.446 1.00 96.62 86 GLN A N 1
ATOM 693 C CA . GLN A 1 86 ? -9.944 3.247 14.391 1.00 96.62 86 GLN A CA 1
ATOM 694 C C . GLN A 1 86 ? -9.529 2.275 13.284 1.00 96.62 86 GLN A C 1
ATOM 696 O O . GLN A 1 86 ? -8.592 2.548 12.540 1.00 96.62 86 GLN A O 1
ATOM 701 N N . THR A 1 87 ? -10.252 1.170 13.129 1.00 96.38 87 THR A N 1
ATOM 702 C CA . THR A 1 87 ? -10.010 0.189 12.067 1.00 96.38 87 THR A CA 1
ATOM 703 C C . THR A 1 87 ? -10.174 0.825 10.685 1.00 96.38 87 THR A C 1
ATOM 705 O O . THR A 1 87 ? -9.300 0.678 9.834 1.00 96.38 87 THR A O 1
ATOM 708 N N . MET A 1 88 ? -11.247 1.597 10.466 1.00 95.69 88 MET A N 1
ATOM 709 C CA . MET A 1 88 ? -11.464 2.333 9.211 1.00 95.69 88 MET A CA 1
ATOM 710 C C . MET A 1 88 ? -10.329 3.319 8.918 1.00 95.69 88 MET A C 1
ATOM 712 O O . MET A 1 88 ? -9.854 3.395 7.785 1.00 95.69 88 MET A O 1
ATOM 716 N N . LYS A 1 89 ? -9.855 4.034 9.945 1.00 96.62 89 LYS A N 1
ATOM 717 C CA . LYS A 1 89 ? -8.708 4.938 9.828 1.00 96.62 89 LYS A CA 1
ATOM 718 C C . LYS A 1 89 ? -7.438 4.192 9.405 1.00 96.62 89 LYS A C 1
ATOM 720 O O . LYS A 1 89 ? -6.779 4.625 8.465 1.00 96.62 89 LYS A O 1
ATOM 725 N N . LEU A 1 90 ? -7.128 3.057 10.034 1.00 96.44 90 LEU A N 1
ATOM 726 C CA . LEU A 1 90 ? -5.951 2.254 9.687 1.00 96.44 90 LEU A CA 1
ATOM 727 C C . LEU A 1 90 ? -6.004 1.739 8.243 1.00 96.44 90 LEU A C 1
ATOM 729 O O . LEU A 1 90 ? -5.009 1.833 7.526 1.00 96.44 90 LEU A O 1
ATOM 733 N N . PHE A 1 91 ? -7.161 1.250 7.785 1.00 95.25 91 PHE A N 1
ATOM 734 C CA . PHE A 1 91 ? -7.324 0.843 6.385 1.00 95.25 91 PHE A CA 1
ATOM 735 C C . PHE A 1 91 ? -7.094 2.007 5.414 1.00 95.25 91 PHE A C 1
ATOM 737 O O . PHE A 1 91 ? -6.401 1.833 4.410 1.00 95.25 91 PHE A O 1
ATOM 744 N N . ALA A 1 92 ? -7.623 3.196 5.716 1.00 94.75 92 ALA A N 1
ATOM 745 C CA . ALA A 1 92 ? -7.417 4.380 4.887 1.00 94.75 92 ALA A CA 1
ATOM 746 C C . ALA A 1 92 ? -5.935 4.794 4.827 1.00 94.75 92 ALA A C 1
ATOM 748 O O . ALA A 1 92 ? -5.411 5.051 3.745 1.00 94.75 92 ALA A O 1
ATOM 749 N N . GLU A 1 93 ? -5.238 4.808 5.965 1.00 94.62 93 GLU A N 1
ATOM 750 C CA . GLU A 1 93 ? -3.808 5.139 6.033 1.00 94.62 93 GLU A CA 1
ATOM 751 C C . GLU A 1 93 ? -2.937 4.147 5.251 1.00 94.62 93 GLU A C 1
ATOM 753 O O . GLU A 1 93 ? -2.007 4.552 4.549 1.00 94.62 93 GLU A O 1
ATOM 758 N N . LEU A 1 94 ? -3.237 2.849 5.340 1.00 93.81 94 LEU A N 1
ATOM 759 C CA . LEU A 1 94 ? -2.531 1.817 4.580 1.00 93.81 94 LEU A CA 1
ATOM 760 C C . LEU A 1 94 ? -2.746 1.971 3.072 1.00 93.81 94 LEU A C 1
ATOM 762 O O . LEU A 1 94 ? -1.795 1.829 2.304 1.00 93.81 94 LEU A O 1
ATOM 766 N N . GLU A 1 95 ? -3.963 2.305 2.648 1.00 92.75 95 GLU A N 1
ATOM 767 C CA . GLU A 1 95 ? -4.277 2.528 1.237 1.00 92.75 95 GLU A CA 1
ATOM 768 C C . GLU A 1 95 ? -3.587 3.784 0.683 1.00 92.75 95 GLU A C 1
ATOM 770 O O . GLU A 1 95 ? -3.078 3.763 -0.439 1.00 92.75 95 GLU A O 1
ATOM 775 N N . ILE A 1 96 ? -3.499 4.860 1.473 1.00 95.12 96 ILE A N 1
ATOM 776 C CA . ILE A 1 96 ? -2.724 6.057 1.109 1.00 95.12 96 ILE A CA 1
ATOM 777 C C . ILE A 1 96 ? -1.250 5.688 0.923 1.00 95.12 96 ILE A C 1
ATOM 779 O O . ILE A 1 96 ? -0.685 5.939 -0.141 1.00 95.12 96 ILE A O 1
ATOM 783 N N . LYS A 1 97 ? -0.650 4.996 1.900 1.00 95.44 97 LYS A N 1
ATOM 784 C CA . LYS A 1 97 ? 0.752 4.550 1.820 1.00 95.44 97 LYS A CA 1
ATOM 785 C C . LYS A 1 97 ? 1.015 3.625 0.632 1.00 95.44 97 LYS A C 1
ATOM 787 O O . LYS A 1 97 ? 2.100 3.670 0.050 1.00 95.44 97 LYS A O 1
ATOM 792 N N . ARG A 1 98 ? 0.051 2.774 0.263 1.00 93.81 98 ARG A N 1
ATOM 793 C CA . ARG A 1 98 ? 0.141 1.919 -0.930 1.00 93.81 98 ARG A CA 1
ATOM 794 C C . ARG A 1 98 ? 0.216 2.769 -2.199 1.00 93.81 98 ARG A C 1
ATOM 796 O O . ARG A 1 98 ? 1.140 2.587 -2.986 1.00 93.81 98 ARG A O 1
ATOM 803 N N . LYS A 1 99 ? -0.698 3.731 -2.362 1.00 94.31 99 LYS A N 1
ATOM 804 C CA . LYS A 1 99 ? -0.722 4.640 -3.521 1.00 94.31 99 LYS A CA 1
ATOM 805 C C . LYS A 1 99 ? 0.539 5.493 -3.626 1.00 94.31 99 LYS A C 1
ATOM 807 O O . LYS A 1 99 ? 1.064 5.664 -4.720 1.00 94.31 99 LYS A O 1
ATOM 812 N N . GLU A 1 100 ? 1.043 6.004 -2.506 1.00 95.44 100 GLU A N 1
ATOM 813 C CA . GLU A 1 100 ? 2.293 6.774 -2.470 1.00 95.44 100 GLU A CA 1
ATOM 814 C C . GLU A 1 100 ? 3.492 5.937 -2.927 1.00 95.44 100 GLU A C 1
ATOM 816 O O . GLU A 1 100 ? 4.322 6.410 -3.705 1.00 95.44 100 GLU A O 1
ATOM 821 N N . ARG A 1 101 ? 3.570 4.677 -2.482 1.00 94.62 101 ARG A N 1
ATOM 822 C CA . ARG A 1 101 ? 4.618 3.745 -2.908 1.00 94.62 101 ARG A CA 1
ATOM 823 C C . ARG A 1 101 ? 4.540 3.460 -4.404 1.00 94.62 101 ARG A C 1
ATOM 825 O O . ARG A 1 101 ? 5.548 3.585 -5.087 1.00 94.62 101 ARG A O 1
ATOM 832 N N . GLU A 1 102 ? 3.349 3.152 -4.907 1.00 93.88 102 GLU A N 1
ATOM 833 C CA . GLU A 1 102 ? 3.118 2.888 -6.333 1.00 93.88 102 GLU A CA 1
ATOM 834 C C . GLU A 1 102 ? 3.462 4.106 -7.197 1.00 93.88 102 GLU A C 1
ATOM 836 O O . GLU A 1 102 ? 4.118 3.974 -8.230 1.00 93.88 102 GLU A O 1
ATOM 841 N N . ALA A 1 103 ? 3.091 5.311 -6.756 1.00 95.25 103 ALA A N 1
ATOM 842 C CA . ALA A 1 103 ? 3.459 6.546 -7.437 1.00 95.25 103 ALA A CA 1
ATOM 843 C C . ALA A 1 103 ? 4.983 6.740 -7.462 1.00 95.25 103 ALA A C 1
ATOM 845 O O . ALA A 1 103 ? 5.553 7.049 -8.510 1.00 95.25 103 ALA A O 1
ATOM 846 N N . LYS A 1 104 ? 5.659 6.518 -6.329 1.00 96.06 104 LYS A N 1
ATOM 847 C CA . LYS A 1 104 ? 7.119 6.625 -6.234 1.00 96.06 104 LYS A CA 1
ATOM 848 C C . LYS A 1 104 ? 7.826 5.632 -7.159 1.00 96.06 104 LYS A C 1
ATOM 850 O O . LYS A 1 104 ? 8.709 6.043 -7.908 1.00 96.06 104 LYS A O 1
ATOM 855 N N . GLU A 1 105 ? 7.414 4.367 -7.149 1.00 95.31 105 GLU A N 1
ATOM 856 C CA . GLU A 1 105 ? 7.963 3.319 -8.021 1.00 95.31 105 GLU A CA 1
ATOM 857 C C . GLU A 1 105 ? 7.759 3.656 -9.505 1.00 95.31 105 GLU A C 1
ATOM 859 O O . GLU A 1 105 ? 8.675 3.513 -10.316 1.00 95.31 105 GLU A O 1
ATOM 864 N N . MET A 1 106 ? 6.586 4.179 -9.871 1.00 94.69 106 MET A N 1
ATOM 865 C CA . MET A 1 106 ? 6.310 4.637 -11.234 1.00 94.69 106 MET A CA 1
ATOM 866 C C . MET A 1 106 ? 7.216 5.799 -11.658 1.00 94.69 106 MET A C 1
ATOM 868 O O . MET A 1 106 ? 7.732 5.797 -12.779 1.00 94.69 106 MET A O 1
ATOM 872 N N . HIS A 1 107 ? 7.438 6.780 -10.780 1.00 95.25 107 HIS A N 1
ATOM 873 C CA . HIS A 1 107 ? 8.345 7.896 -11.051 1.00 95.25 107 HIS A CA 1
ATOM 874 C C . HIS A 1 107 ? 9.800 7.445 -11.194 1.00 95.25 107 HIS A C 1
ATOM 876 O O . HIS A 1 107 ? 10.495 7.903 -12.100 1.00 95.25 107 HIS A O 1
ATOM 882 N N . GLU A 1 108 ? 10.254 6.536 -10.336 1.00 94.62 108 GLU A N 1
ATOM 883 C CA . GLU A 1 108 ? 11.604 5.979 -10.395 1.00 94.62 108 GLU A CA 1
ATOM 884 C C . GLU A 1 108 ? 11.822 5.178 -11.681 1.00 94.62 108 GLU A C 1
ATOM 886 O O . GLU A 1 108 ? 12.792 5.414 -12.400 1.00 94.62 108 GLU A O 1
ATOM 891 N N . ARG A 1 109 ? 10.861 4.326 -12.053 1.00 94.50 109 ARG A N 1
ATOM 892 C CA . ARG A 1 109 ? 10.892 3.584 -13.318 1.00 94.50 109 ARG A CA 1
ATOM 893 C C . ARG A 1 109 ? 10.923 4.510 -14.534 1.00 94.50 109 ARG A C 1
ATOM 895 O O . ARG A 1 109 ? 11.582 4.196 -15.524 1.00 94.50 109 ARG A O 1
ATOM 902 N N . LYS A 1 110 ? 10.201 5.635 -14.487 1.00 95.25 110 LYS A N 1
ATOM 903 C CA . LYS A 1 110 ? 10.225 6.638 -15.559 1.00 95.25 110 LYS A CA 1
ATOM 904 C C . LYS A 1 110 ? 11.605 7.286 -15.675 1.00 95.25 110 LYS A C 1
ATOM 906 O O . LYS A 1 110 ? 12.137 7.344 -16.776 1.00 95.25 110 LYS A O 1
ATOM 911 N N . ARG A 1 111 ? 12.202 7.683 -14.548 1.00 95.38 111 ARG A N 1
ATOM 912 C CA . ARG A 1 111 ? 13.546 8.274 -14.512 1.00 95.38 111 ARG A CA 1
ATOM 913 C C . ARG A 1 111 ? 14.609 7.316 -15.045 1.00 95.38 111 ARG A C 1
ATOM 915 O O . ARG A 1 111 ? 15.381 7.702 -15.907 1.00 95.38 111 ARG A O 1
ATOM 922 N N . GLN A 1 112 ? 14.591 6.057 -14.606 1.00 95.31 112 GLN A N 1
ATOM 923 C CA . GLN A 1 112 ? 15.528 5.037 -15.092 1.00 95.31 112 GLN A CA 1
ATOM 924 C C . GLN A 1 112 ? 15.437 4.851 -16.612 1.00 95.31 112 GLN A C 1
ATOM 926 O O . GLN A 1 112 ? 16.456 4.721 -17.280 1.00 95.31 112 GLN A O 1
ATOM 931 N N . ARG A 1 113 ? 14.222 4.881 -17.176 1.00 94.50 113 ARG A N 1
ATOM 932 C CA . ARG A 1 113 ? 14.031 4.808 -18.633 1.00 94.50 113 ARG A CA 1
ATOM 933 C C . ARG A 1 113 ? 14.561 6.039 -19.357 1.00 94.50 113 ARG A C 1
ATOM 935 O O . ARG A 1 113 ? 15.147 5.894 -20.421 1.00 94.50 113 ARG A O 1
ATOM 942 N N . GLU A 1 114 ? 14.337 7.231 -18.813 1.00 94.38 114 GLU A N 1
ATOM 943 C CA . GLU A 1 114 ? 14.862 8.475 -19.387 1.00 94.38 114 GLU A CA 1
ATOM 944 C C . GLU A 1 114 ? 16.398 8.489 -19.367 1.00 94.38 114 GLU A C 1
ATOM 946 O O . GLU A 1 114 ? 17.014 8.781 -20.388 1.00 94.38 114 GLU A O 1
ATOM 951 N N . GLU A 1 115 ? 17.012 8.071 -18.257 1.00 95.12 115 GLU A N 1
ATOM 952 C CA . GLU A 1 115 ? 18.469 7.933 -18.125 1.00 95.12 115 GLU A CA 1
ATOM 953 C C . GLU A 1 115 ? 19.041 6.881 -19.090 1.00 95.12 115 GLU A C 1
ATOM 955 O O . GLU A 1 115 ? 20.082 7.108 -19.708 1.00 95.12 115 GLU A O 1
ATOM 960 N N . GLU A 1 116 ? 18.359 5.745 -19.272 1.00 94.31 116 GLU A N 1
ATOM 961 C CA . GLU A 1 116 ? 18.767 4.714 -20.232 1.00 94.31 116 GLU A CA 1
ATOM 962 C C . GLU A 1 116 ? 18.726 5.239 -21.676 1.00 94.31 116 GLU A C 1
ATOM 964 O O . GLU A 1 116 ? 19.669 5.019 -22.440 1.00 94.31 116 GLU A O 1
ATOM 969 N N . ILE A 1 117 ? 17.672 5.975 -22.043 1.00 94.81 117 ILE A N 1
ATOM 970 C CA . ILE A 1 117 ? 17.545 6.599 -23.366 1.00 94.81 117 ILE A CA 1
ATOM 971 C C . ILE A 1 117 ? 18.655 7.635 -23.574 1.00 94.81 117 ILE A C 1
ATOM 973 O O . ILE A 1 117 ? 19.337 7.596 -24.598 1.00 94.81 117 ILE A O 1
ATOM 977 N N . GLU A 1 118 ? 18.897 8.518 -22.603 1.00 95.12 118 GLU A N 1
ATOM 978 C CA . GLU A 1 118 ? 19.953 9.532 -22.696 1.00 95.12 118 GLU A CA 1
ATOM 979 C C . GLU A 1 118 ? 21.346 8.893 -22.815 1.00 95.12 118 GLU A C 1
ATOM 981 O O . GLU A 1 118 ? 22.168 9.319 -23.634 1.00 95.12 118 GLU A O 1
ATOM 986 N N . ALA A 1 119 ? 21.614 7.828 -22.055 1.00 95.31 119 ALA A N 1
ATOM 987 C CA . ALA A 1 119 ? 22.865 7.084 -22.143 1.00 95.31 119 ALA A CA 1
ATOM 988 C C . ALA A 1 119 ? 23.046 6.436 -23.525 1.00 95.31 119 ALA A C 1
ATOM 990 O O . ALA A 1 119 ? 24.136 6.510 -24.102 1.00 95.31 119 ALA A O 1
ATOM 991 N N . GLN A 1 120 ? 21.984 5.849 -24.087 1.00 94.44 120 GLN A N 1
ATOM 992 C CA . GLN A 1 120 ? 22.005 5.286 -25.439 1.00 94.44 120 GLN A CA 1
ATOM 993 C C . GLN A 1 120 ? 22.242 6.367 -26.503 1.00 94.44 120 GLN A C 1
ATOM 995 O O . GLN A 1 120 ? 23.066 6.172 -27.401 1.00 94.44 120 GLN A O 1
ATOM 1000 N N . GLU A 1 121 ? 21.582 7.521 -26.397 1.00 94.94 121 GLU A N 1
ATOM 1001 C CA . GLU A 1 121 ? 21.781 8.647 -27.312 1.00 94.94 121 GLU A CA 1
ATOM 1002 C C . GLU A 1 121 ? 23.195 9.221 -27.222 1.00 94.94 121 GLU A C 1
ATOM 1004 O O . GLU A 1 121 ? 23.827 9.482 -28.250 1.00 94.94 121 GLU A O 1
ATOM 1009 N N . LYS A 1 122 ? 23.731 9.375 -26.008 1.00 95.25 122 LYS A N 1
ATOM 1010 C CA . LYS A 1 122 ? 25.103 9.840 -25.789 1.00 95.25 122 LYS A CA 1
ATOM 1011 C C . LYS A 1 122 ? 26.117 8.853 -26.359 1.00 95.25 122 LYS A C 1
ATOM 1013 O O . LYS A 1 122 ? 27.020 9.278 -27.077 1.00 95.25 122 LYS A O 1
ATOM 1018 N N . ALA A 1 123 ? 25.938 7.555 -26.119 1.00 95.50 123 ALA A N 1
ATOM 1019 C CA . ALA A 1 123 ? 26.796 6.514 -26.680 1.00 95.50 123 ALA A CA 1
ATOM 1020 C C . ALA A 1 123 ? 26.732 6.484 -28.215 1.00 95.50 123 ALA A C 1
ATOM 1022 O O . ALA A 1 123 ? 27.753 6.299 -28.881 1.00 95.50 123 ALA A O 1
ATOM 1023 N N . LYS A 1 124 ? 25.547 6.702 -28.801 1.00 96.44 124 LYS A N 1
ATOM 1024 C CA . LYS A 1 124 ? 25.385 6.823 -30.254 1.00 96.44 124 LYS A CA 1
ATOM 1025 C C . LYS A 1 124 ? 26.119 8.053 -30.794 1.00 96.44 124 LYS A C 1
ATOM 1027 O O . LYS A 1 124 ? 26.889 7.918 -31.741 1.00 96.44 124 LYS A O 1
ATOM 1032 N N . ARG A 1 125 ? 25.947 9.215 -30.157 1.00 94.44 125 ARG A N 1
ATOM 1033 C CA . ARG A 1 125 ? 26.614 10.472 -30.531 1.00 94.44 125 ARG A CA 1
ATOM 1034 C C . ARG A 1 125 ? 28.135 10.364 -30.428 1.00 94.44 125 ARG A C 1
ATOM 1036 O O . ARG A 1 125 ? 28.843 10.834 -31.311 1.00 94.44 125 ARG A O 1
ATOM 1043 N N . GLU A 1 126 ? 28.642 9.722 -29.380 1.00 94.69 126 GLU A N 1
ATOM 1044 C CA . GLU A 1 126 ? 30.076 9.492 -29.194 1.00 94.69 126 GLU A CA 1
ATOM 1045 C C . GLU A 1 126 ? 30.638 8.531 -30.246 1.00 94.69 126 GLU A C 1
ATOM 1047 O O . GLU A 1 126 ? 31.695 8.798 -30.814 1.00 94.69 126 GLU A O 1
ATOM 1052 N N . ARG A 1 127 ? 29.906 7.461 -30.582 1.00 94.50 127 ARG A N 1
ATOM 1053 C CA . ARG A 1 127 ? 30.288 6.536 -31.658 1.00 94.50 127 ARG A CA 1
ATOM 1054 C C . ARG A 1 127 ? 30.320 7.224 -33.024 1.00 94.50 127 ARG A C 1
ATOM 1056 O O . ARG A 1 127 ? 31.260 7.011 -33.785 1.00 94.50 127 ARG A O 1
ATOM 1063 N N . GLU A 1 128 ? 29.318 8.043 -33.335 1.00 94.06 128 GLU A N 1
ATOM 1064 C CA . GLU A 1 128 ? 29.275 8.838 -34.570 1.00 94.06 128 GLU A CA 1
ATOM 1065 C C . GLU A 1 128 ? 30.421 9.855 -34.619 1.00 94.06 128 GLU A C 1
ATOM 1067 O O . GLU A 1 128 ? 31.094 9.978 -35.641 1.00 94.06 128 GLU A O 1
ATOM 1072 N N . TRP A 1 129 ? 30.698 10.538 -33.505 1.00 94.00 129 TRP A N 1
ATOM 1073 C CA . TRP A 1 129 ? 31.822 11.464 -33.402 1.00 94.00 129 TRP A CA 1
ATOM 1074 C C . TRP A 1 129 ? 33.169 10.762 -33.598 1.00 94.00 129 TRP A C 1
ATOM 1076 O O . TRP A 1 129 ? 33.972 11.232 -34.398 1.00 94.00 129 TRP A O 1
ATOM 1086 N N . GLN A 1 130 ? 33.397 9.624 -32.932 1.00 92.62 130 GLN A N 1
ATOM 1087 C CA . GLN A 1 130 ? 34.602 8.802 -33.098 1.00 92.62 130 GLN A CA 1
ATOM 1088 C C . GLN A 1 130 ? 34.786 8.374 -34.553 1.00 92.62 130 GLN A C 1
ATOM 1090 O O . GLN A 1 130 ? 35.862 8.554 -35.116 1.00 92.62 130 GLN A O 1
ATOM 1095 N N . LYS A 1 131 ? 33.720 7.882 -35.195 1.00 95.25 131 LYS A N 1
ATOM 1096 C CA . LYS A 1 131 ? 33.754 7.494 -36.607 1.00 95.25 131 LYS A CA 1
ATOM 1097 C C . LYS A 1 131 ? 34.139 8.674 -37.507 1.00 95.25 131 LYS A C 1
ATOM 1099 O O . LYS A 1 131 ? 35.080 8.556 -38.281 1.00 95.25 131 LYS A O 1
ATOM 1104 N N . ASN A 1 132 ? 33.485 9.826 -37.351 1.00 92.50 132 ASN A N 1
ATOM 1105 C CA . ASN A 1 132 ? 33.792 11.032 -38.130 1.00 92.50 132 ASN A CA 1
ATOM 1106 C C . ASN A 1 132 ? 35.216 11.559 -37.858 1.00 92.50 132 ASN A C 1
ATOM 1108 O O . ASN A 1 132 ? 35.906 12.045 -38.759 1.00 92.50 132 ASN A O 1
ATOM 1112 N N . PHE A 1 133 ? 35.681 11.474 -36.610 1.00 91.38 133 PHE A N 1
ATOM 1113 C CA . PHE A 1 133 ? 37.034 11.864 -36.227 1.00 91.38 133 PHE A CA 1
ATOM 1114 C C . PHE A 1 133 ? 38.074 10.971 -36.909 1.00 91.38 133 PHE A C 1
ATOM 1116 O O . PHE A 1 133 ? 39.039 11.495 -37.472 1.00 91.38 133 PHE A O 1
ATOM 1123 N N . GLU A 1 134 ? 37.863 9.657 -36.917 1.00 90.06 134 GLU A N 1
ATOM 1124 C CA . GLU A 1 134 ? 38.777 8.703 -37.543 1.00 90.06 134 GLU A CA 1
ATOM 1125 C C . GLU A 1 134 ? 38.728 8.789 -39.077 1.00 90.06 134 GLU A C 1
ATOM 1127 O O . GLU A 1 134 ? 39.773 8.814 -39.714 1.00 90.06 134 GLU A O 1
ATOM 1132 N N . GLU A 1 135 ? 37.551 8.956 -39.686 1.00 91.06 135 GLU A N 1
ATOM 1133 C CA . GLU A 1 135 ? 37.415 9.166 -41.138 1.00 91.06 135 GLU A CA 1
ATOM 1134 C C . GLU A 1 135 ? 38.097 10.462 -41.605 1.00 91.06 135 GLU A C 1
ATOM 1136 O O . GLU A 1 135 ? 38.736 10.500 -42.655 1.00 91.06 135 GLU A O 1
ATOM 1141 N N . SER A 1 136 ? 38.044 11.531 -40.802 1.00 90.38 136 SER A N 1
ATOM 1142 C CA . SER A 1 136 ? 38.764 12.778 -41.104 1.00 90.38 136 SER A CA 1
ATOM 1143 C C . SER A 1 136 ? 40.273 12.702 -40.842 1.00 90.38 136 SER A C 1
ATOM 1145 O O . SER A 1 136 ? 40.9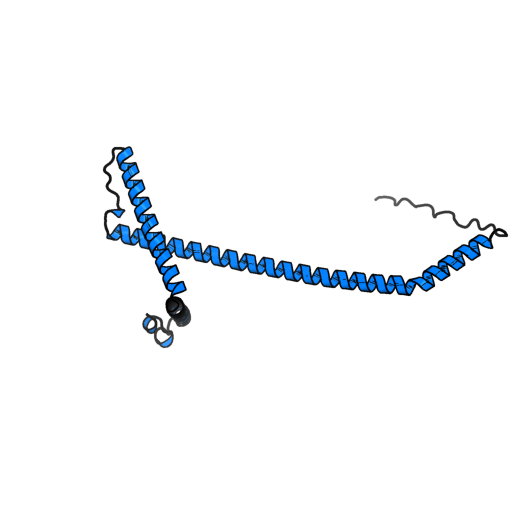86 13.669 -41.122 1.00 90.38 136 SER A O 1
ATOM 1147 N N . ARG A 1 137 ? 40.788 11.604 -40.273 1.00 90.38 137 ARG A N 1
ATOM 1148 C CA . ARG A 1 137 ? 42.195 11.470 -39.869 1.00 90.38 137 ARG A CA 1
ATOM 1149 C C . ARG A 1 137 ? 43.146 11.627 -41.043 1.00 90.38 137 ARG A C 1
ATOM 1151 O O . ARG A 1 137 ? 44.067 12.428 -40.928 1.00 90.38 137 ARG A O 1
ATOM 1158 N N . ASP A 1 138 ? 42.918 10.927 -42.150 1.00 86.88 138 ASP A N 1
ATOM 1159 C CA . ASP A 1 138 ? 43.815 10.988 -43.310 1.00 86.88 138 ASP A CA 1
ATOM 1160 C C . ASP A 1 138 ? 43.850 12.401 -43.901 1.00 86.88 138 ASP A C 1
ATOM 1162 O O . ASP A 1 138 ? 44.925 12.976 -44.058 1.00 86.88 138 ASP A O 1
ATOM 1166 N N . GLY A 1 139 ? 42.687 13.041 -44.065 1.00 90.06 139 GLY A N 1
ATOM 1167 C CA . GLY A 1 139 ? 42.613 14.442 -44.493 1.00 90.06 139 GLY A CA 1
ATOM 1168 C C . GLY A 1 139 ? 43.308 15.412 -43.525 1.00 90.06 139 GLY A C 1
ATOM 1169 O O . GLY A 1 139 ? 43.999 16.338 -43.955 1.00 90.06 139 GLY A O 1
ATOM 1170 N N . ARG A 1 140 ? 43.186 15.194 -42.207 1.00 89.12 140 ARG A N 1
ATOM 1171 C CA . ARG A 1 140 ? 43.893 15.991 -41.188 1.00 89.12 140 ARG A CA 1
ATOM 1172 C C . ARG A 1 140 ? 45.405 15.771 -41.237 1.00 89.12 140 ARG A C 1
ATOM 1174 O O . ARG A 1 140 ? 46.156 16.743 -41.155 1.00 89.12 140 ARG A O 1
ATOM 1181 N N . VAL A 1 141 ? 45.857 14.527 -41.389 1.00 88.38 141 VAL A N 1
ATOM 1182 C CA . VAL A 1 141 ? 47.277 14.163 -41.511 1.00 88.38 141 VAL A CA 1
ATOM 1183 C C . VAL A 1 141 ? 47.877 14.760 -42.781 1.00 88.38 141 VAL A C 1
ATOM 1185 O O . VAL A 1 141 ? 48.964 15.334 -42.717 1.00 88.38 141 VAL A O 1
ATOM 1188 N N . ASP A 1 142 ? 47.170 14.708 -43.905 1.00 86.50 142 ASP A N 1
ATOM 1189 C CA . ASP A 1 142 ? 47.621 15.295 -45.167 1.00 86.50 142 ASP A CA 1
ATOM 1190 C C . ASP A 1 142 ? 47.654 16.824 -45.107 1.00 86.50 142 ASP A C 1
ATOM 1192 O O . ASP A 1 142 ? 48.643 17.438 -45.514 1.00 86.50 142 ASP A O 1
ATOM 1196 N N . SER A 1 143 ? 46.642 17.461 -44.508 1.00 88.44 143 SER A N 1
ATOM 1197 C CA . SER A 1 143 ? 46.665 18.905 -44.242 1.00 88.44 143 SER A CA 1
ATOM 1198 C C . SER A 1 143 ? 47.843 19.298 -43.342 1.00 88.44 143 SER A C 1
ATOM 1200 O O . SER A 1 143 ? 48.490 20.320 -43.583 1.00 88.44 143 SER A O 1
ATOM 1202 N N . TRP A 1 144 ? 48.159 18.493 -42.324 1.00 86.31 144 TRP A N 1
ATOM 1203 C CA . TRP A 1 144 ? 49.304 18.724 -41.442 1.00 86.31 144 TRP A CA 1
ATOM 1204 C C . TRP A 1 144 ? 50.645 18.544 -42.165 1.00 86.31 144 TRP A C 1
ATOM 1206 O O . TRP A 1 144 ? 51.524 19.402 -42.064 1.00 86.31 144 TRP A O 1
ATOM 1216 N N . ARG A 1 145 ? 50.797 17.476 -42.957 1.00 86.50 145 ARG A N 1
ATOM 1217 C CA . ARG A 1 145 ? 51.981 17.247 -43.801 1.00 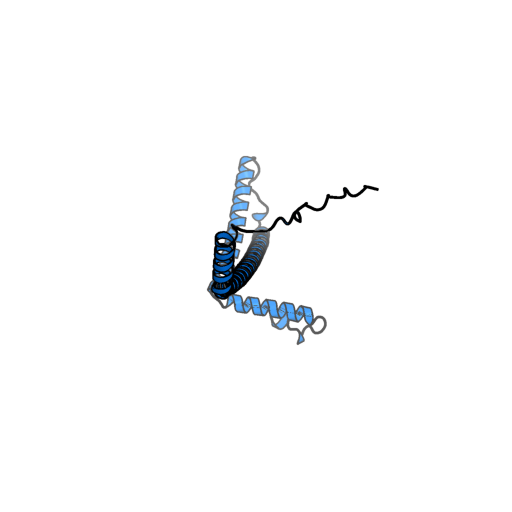86.50 145 ARG A CA 1
ATOM 1218 C C . ARG A 1 145 ? 52.187 18.395 -44.786 1.00 86.50 145 ARG A C 1
ATOM 1220 O O . ARG A 1 145 ? 53.304 18.896 -44.893 1.00 86.50 145 ARG A O 1
ATOM 1227 N N . ASN A 1 146 ? 51.120 18.868 -45.429 1.00 84.31 146 ASN A N 1
ATOM 1228 C CA . ASN A 1 146 ? 51.152 20.015 -46.337 1.00 84.31 146 ASN A CA 1
ATOM 1229 C C . ASN A 1 146 ? 51.496 21.326 -45.618 1.00 84.31 146 ASN A C 1
ATOM 1231 O O . ASN A 1 146 ? 52.254 22.137 -46.152 1.00 84.31 146 ASN A O 1
ATOM 1235 N N . PHE A 1 147 ? 50.994 21.545 -44.400 1.00 82.75 147 PHE A N 1
ATOM 1236 C CA . PHE A 1 147 ? 51.377 22.695 -43.576 1.00 82.75 147 PHE A CA 1
ATOM 1237 C C . PHE A 1 147 ? 52.868 22.657 -43.209 1.00 82.75 147 PHE A C 1
ATOM 1239 O O . PHE A 1 147 ? 53.566 23.663 -43.358 1.00 82.75 147 PHE A O 1
ATOM 1246 N N . GLN A 1 148 ? 53.379 21.490 -42.804 1.00 81.81 148 GLN A N 1
ATOM 1247 C CA . GLN A 1 148 ? 54.789 21.290 -42.467 1.00 81.81 148 GLN A CA 1
ATOM 1248 C C . GLN A 1 148 ? 55.707 21.430 -43.697 1.00 81.81 148 GLN A C 1
ATOM 1250 O O . GLN A 1 148 ? 56.784 22.024 -43.617 1.00 81.81 148 GLN A O 1
ATOM 1255 N N . ALA A 1 149 ? 55.284 20.918 -44.855 1.00 78.62 149 ALA A N 1
ATOM 1256 C CA . ALA A 1 149 ? 55.994 21.084 -46.122 1.00 78.62 149 ALA A CA 1
ATOM 1257 C C . ALA A 1 149 ? 56.034 22.561 -4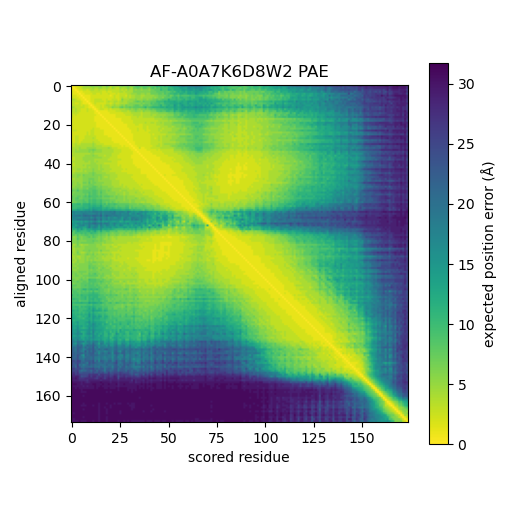6.552 1.00 78.62 149 ALA A C 1
ATOM 1259 O O . ALA A 1 149 ? 57.095 23.073 -46.911 1.00 78.62 149 ALA A O 1
ATOM 1260 N N . ASN A 1 150 ? 54.919 23.284 -46.412 1.00 66.94 150 ASN A N 1
ATOM 1261 C CA . ASN A 1 150 ? 54.851 24.721 -46.687 1.00 66.94 150 ASN A CA 1
ATOM 1262 C C . ASN A 1 150 ? 55.655 25.576 -45.695 1.00 66.94 150 ASN A C 1
ATOM 1264 O O . ASN A 1 150 ? 56.115 26.652 -46.067 1.00 66.94 150 ASN A O 1
ATOM 1268 N N . THR A 1 151 ? 55.872 25.130 -44.455 1.00 63.19 151 THR A N 1
ATOM 1269 C CA . THR A 1 151 ? 56.754 25.830 -43.500 1.00 63.19 151 THR A CA 1
ATOM 1270 C C . THR A 1 151 ? 58.234 25.534 -43.743 1.00 63.19 151 THR A C 1
ATOM 1272 O O . THR A 1 151 ? 59.055 26.430 -43.564 1.00 63.19 151 THR A O 1
ATOM 1275 N N . LYS A 1 152 ? 58.596 24.335 -44.228 1.00 59.38 152 LYS A N 1
ATOM 1276 C CA . LYS A 1 152 ? 59.982 24.011 -44.624 1.00 59.38 152 LYS A CA 1
ATOM 1277 C C . LYS A 1 152 ? 60.392 24.608 -45.979 1.00 59.38 152 LYS A C 1
ATOM 1279 O O . LYS A 1 152 ? 61.569 24.893 -46.168 1.00 59.38 152 LYS A O 1
ATOM 1284 N N . GLY A 1 153 ? 59.445 24.848 -46.891 1.00 55.47 153 GLY A N 1
ATOM 1285 C CA . GLY A 1 153 ? 59.702 25.467 -48.202 1.00 55.47 153 GLY A CA 1
ATOM 1286 C C . GLY A 1 153 ? 59.693 27.001 -48.219 1.00 55.47 153 GLY A C 1
ATOM 1287 O O . GLY A 1 153 ? 60.140 27.610 -49.187 1.00 55.47 153 GLY A O 1
ATOM 1288 N N . LYS A 1 154 ? 59.217 27.663 -47.157 1.00 52.03 154 LYS A N 1
ATOM 1289 C CA . LYS A 1 154 ? 59.024 29.123 -47.135 1.00 52.03 154 LYS A CA 1
ATOM 1290 C C . LYS A 1 154 ? 60.106 29.847 -46.336 1.00 52.03 154 LYS A C 1
ATOM 1292 O O . LYS A 1 154 ? 59.810 30.652 -45.458 1.00 52.03 154 LYS A O 1
ATOM 1297 N N . LYS A 1 155 ? 61.371 29.590 -46.685 1.00 51.78 155 LYS A N 1
ATOM 1298 C CA . LYS A 1 155 ? 62.475 30.522 -46.392 1.00 51.78 155 LYS A CA 1
ATOM 1299 C C . LYS A 1 155 ? 62.776 31.477 -47.555 1.00 51.78 155 LYS A C 1
ATOM 1301 O O . LYS A 1 155 ? 63.624 32.346 -47.408 1.00 51.78 155 LYS A O 1
ATOM 1306 N N . GLU A 1 156 ? 62.025 31.420 -48.657 1.00 53.06 156 GLU A N 1
ATOM 1307 C CA . GLU A 1 156 ? 62.116 32.428 -49.716 1.00 53.06 156 GLU A CA 1
ATOM 1308 C C . GLU A 1 156 ? 60.748 32.974 -50.157 1.00 53.06 156 GLU A C 1
ATOM 1310 O O . GLU A 1 156 ? 59.859 32.251 -50.592 1.00 53.06 156 GLU A O 1
ATOM 1315 N N . LYS A 1 157 ? 60.648 34.310 -50.085 1.00 53.56 157 LYS A N 1
ATOM 1316 C CA . LYS A 1 157 ? 59.778 35.212 -50.865 1.00 53.56 157 LYS A CA 1
ATOM 1317 C C . LYS A 1 157 ? 58.260 35.146 -50.628 1.00 53.56 157 LYS A C 1
ATOM 1319 O O . LYS A 1 157 ? 57.517 34.498 -51.354 1.00 53.56 157 LYS A O 1
ATOM 1324 N N . LYS A 1 158 ? 57.768 36.025 -49.745 1.00 47.44 158 LYS A N 1
ATOM 1325 C CA . LYS A 1 158 ? 57.049 37.259 -50.152 1.00 47.44 158 LYS A CA 1
ATOM 1326 C C . LYS A 1 158 ? 56.534 38.024 -48.932 1.00 47.44 158 LYS A C 1
ATOM 1328 O O . LYS A 1 1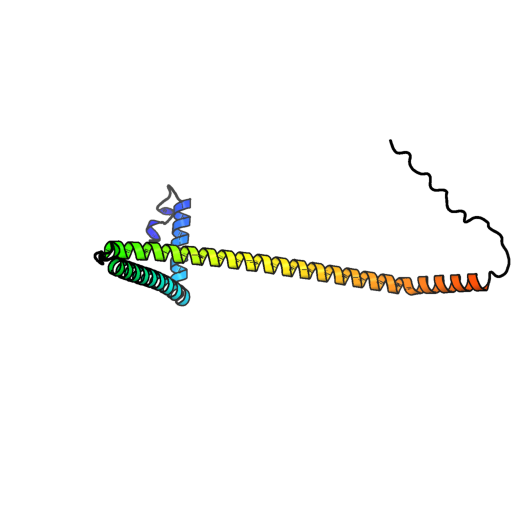58 ? 55.720 37.513 -48.167 1.00 47.44 158 LYS A O 1
ATOM 1333 N N . ASN A 1 159 ? 56.924 39.295 -48.851 1.00 53.75 159 ASN A N 1
ATOM 1334 C CA . ASN A 1 159 ? 56.149 40.346 -48.200 1.00 53.75 159 ASN A CA 1
ATOM 1335 C C . ASN A 1 159 ? 54.673 40.252 -48.634 1.00 53.75 159 ASN A C 1
ATOM 1337 O O . ASN A 1 159 ? 54.356 40.512 -49.794 1.00 53.75 159 ASN A O 1
ATOM 1341 N N . ARG A 1 160 ? 53.762 39.919 -47.715 1.00 49.72 160 ARG A N 1
ATOM 1342 C CA . ARG A 1 160 ? 52.351 40.329 -47.797 1.00 49.72 160 ARG A CA 1
ATOM 1343 C C . ARG A 1 160 ? 51.898 40.796 -46.421 1.00 49.72 160 ARG A C 1
ATOM 1345 O O . ARG A 1 160 ? 51.521 40.016 -45.557 1.00 49.72 160 ARG A O 1
ATOM 1352 N N . THR A 1 161 ? 51.917 42.108 -46.275 1.00 56.62 161 THR A N 1
ATOM 1353 C CA . THR A 1 161 ? 51.396 42.959 -45.199 1.00 56.62 161 THR A CA 1
ATOM 1354 C C . THR A 1 161 ? 49.864 42.892 -45.031 1.00 56.62 161 THR A C 1
ATOM 1356 O O . THR A 1 161 ? 49.233 43.902 -44.740 1.00 56.62 161 THR A O 1
ATOM 1359 N N . PHE A 1 162 ? 49.229 41.725 -45.202 1.00 56.06 162 PHE A N 1
ATOM 1360 C CA . PHE A 1 162 ? 47.759 41.616 -45.250 1.00 56.06 162 PHE A CA 1
ATOM 1361 C C . PHE A 1 162 ? 47.087 41.119 -43.957 1.00 56.06 162 PHE A C 1
ATOM 1363 O O . PHE A 1 162 ? 45.874 40.961 -43.928 1.00 56.06 162 PHE A O 1
ATOM 1370 N N . LEU A 1 163 ? 47.823 40.924 -42.860 1.00 54.41 163 LEU A N 1
ATOM 1371 C CA . LEU A 1 163 ? 47.211 40.726 -41.540 1.00 54.41 163 LEU A CA 1
ATOM 1372 C C . LEU A 1 163 ? 47.329 42.003 -40.710 1.00 54.41 163 LEU A C 1
ATOM 1374 O O . LEU A 1 163 ? 48.131 42.100 -39.786 1.00 54.41 163 LEU A O 1
ATOM 1378 N N . ARG A 1 164 ? 46.512 43.001 -41.050 1.00 61.91 164 ARG A N 1
ATOM 1379 C CA . ARG A 1 164 ? 46.062 43.979 -40.057 1.00 61.91 164 ARG A CA 1
ATOM 1380 C C . ARG A 1 164 ? 44.681 43.522 -39.582 1.00 61.91 164 ARG A C 1
ATOM 1382 O O . ARG A 1 164 ? 43.795 43.410 -40.427 1.00 61.91 164 ARG A O 1
ATOM 1389 N N . PRO A 1 165 ? 44.487 43.236 -38.283 1.00 64.94 165 PRO A N 1
ATOM 1390 C CA . PRO A 1 165 ? 43.164 42.941 -37.747 1.00 64.94 165 PRO A CA 1
ATOM 1391 C C . PRO A 1 165 ? 42.213 44.107 -38.058 1.00 64.94 165 PRO A C 1
ATOM 1393 O O . PRO A 1 165 ? 42.636 45.266 -37.952 1.00 64.94 165 PRO A O 1
ATOM 1396 N N . PRO A 1 166 ? 40.958 43.847 -38.459 1.00 66.00 166 PRO A N 1
ATOM 1397 C CA . PRO A 1 166 ? 40.007 44.920 -38.705 1.00 66.00 166 PRO A CA 1
ATOM 1398 C C . PRO A 1 166 ? 39.806 45.732 -37.419 1.00 66.00 166 PRO A C 1
ATOM 1400 O O . PRO A 1 166 ? 39.613 45.170 -36.341 1.00 66.00 166 PRO A O 1
ATOM 1403 N N . LYS A 1 167 ? 39.886 47.067 -37.524 1.00 65.44 167 LYS A N 1
ATOM 1404 C CA . LYS A 1 167 ? 39.616 47.978 -36.401 1.00 65.44 167 LYS A CA 1
ATOM 1405 C C . LYS A 1 167 ? 38.181 47.759 -35.925 1.00 65.44 167 LYS A C 1
ATOM 1407 O O . LYS A 1 167 ? 37.242 47.968 -36.689 1.00 65.44 167 LYS A O 1
ATOM 1412 N N . VAL A 1 168 ? 38.037 47.365 -34.664 1.00 62.12 168 VAL A N 1
ATOM 1413 C CA . VAL A 1 168 ? 36.748 47.223 -33.985 1.00 62.12 168 VAL A CA 1
ATOM 1414 C C . VAL A 1 168 ? 36.081 48.601 -33.946 1.00 62.12 168 VAL A C 1
ATOM 1416 O O . VAL A 1 168 ? 36.618 49.529 -33.341 1.00 62.12 168 VAL A O 1
ATOM 1419 N N . LYS A 1 169 ? 34.944 48.765 -34.628 1.00 63.12 169 LYS A N 1
ATOM 1420 C CA . LYS A 1 169 ? 34.078 49.932 -34.431 1.00 63.12 169 LYS A CA 1
ATOM 1421 C C . LYS A 1 169 ? 33.300 49.688 -33.140 1.00 63.12 169 LYS A C 1
ATOM 1423 O O . LYS A 1 169 ? 32.554 48.719 -33.069 1.00 63.12 169 LYS A O 1
ATOM 1428 N N . MET A 1 170 ? 33.512 50.522 -32.123 1.00 56.38 170 MET A N 1
ATOM 1429 C CA . MET A 1 170 ? 32.633 50.548 -30.954 1.00 56.38 170 MET A CA 1
ATOM 1430 C C . MET A 1 170 ? 31.255 51.038 -31.405 1.00 56.38 170 MET A C 1
ATOM 1432 O O . MET A 1 170 ? 31.143 52.099 -32.016 1.00 56.38 170 MET A O 1
ATOM 1436 N N . GLU A 1 171 ? 30.238 50.227 -31.144 1.00 57.53 171 GLU A N 1
ATOM 1437 C CA . GLU A 1 171 ? 28.829 50.553 -31.343 1.00 57.53 171 GLU A CA 1
ATOM 1438 C C . GLU A 1 171 ? 28.478 51.774 -30.475 1.00 57.53 171 GLU A C 1
ATOM 1440 O O . GLU A 1 171 ? 28.767 51.791 -29.275 1.00 57.53 171 GLU A O 1
ATOM 1445 N N . GLN A 1 172 ? 27.933 52.833 -31.085 1.00 56.62 172 GLN A N 1
ATOM 1446 C CA . GLN A 1 172 ? 27.379 53.948 -30.320 1.00 56.62 172 GLN A CA 1
ATOM 1447 C C . GLN A 1 172 ? 26.085 53.463 -29.673 1.00 56.62 172 GLN A C 1
ATOM 1449 O O . GLN A 1 172 ? 25.177 53.010 -30.364 1.00 56.62 172 GLN A O 1
ATOM 1454 N N . ARG A 1 173 ? 26.044 53.521 -28.341 1.00 46.50 173 ARG A N 1
ATOM 1455 C CA . ARG A 1 173 ? 24.821 53.328 -27.567 1.00 46.50 173 ARG A CA 1
ATOM 1456 C C . ARG A 1 173 ? 23.920 54.542 -27.781 1.00 46.50 173 ARG A C 1
ATOM 1458 O O . ARG A 1 173 ? 24.349 55.651 -27.461 1.00 46.50 173 ARG A O 1
ATOM 1465 N N . GLU A 1 174 ? 22.713 54.302 -28.274 1.00 52.66 174 GLU A N 1
ATOM 1466 C CA . GLU A 1 174 ? 21.536 55.113 -27.939 1.00 52.66 174 GLU A CA 1
ATOM 1467 C C . GLU A 1 174 ? 20.799 54.463 -26.764 1.00 52.66 174 GLU A C 1
ATOM 1469 O O . GLU A 1 174 ? 20.757 53.209 -26.711 1.00 52.66 174 GLU A O 1
#

Mean predicted aligned error: 12.85 Å